Protein AF-A0A6G9SPX1-F1 (afdb_monomer_lite)

Foldseek 3Di:
DDDPPPPPPPPPPPLQWDWDDDPQFIKIKGACVCCCVPPVDSIDIGTPPPDGPDPVVRVVVVVVSVVVSVVVVPPPCPPVPPD

Secondary structure (DSSP, 8-state):
---------------SEEEEEETTEEEEEE-HHHHHHHHSSSS-EEEEEEEES-HHHHHHHHHHHHHHHHHHH--TTTT----

pLDDT: mean 76.74, std 18.86, range [41.19, 93.12]

Structure (mmCIF, N/CA/C/O backbone):
data_AF-A0A6G9SPX1-F1
#
_entry.id   AF-A0A6G9SPX1-F1
#
loop_
_atom_site.group_PDB
_atom_site.id
_atom_site.type_symbol
_atom_site.label_atom_id
_atom_site.label_alt_id
_atom_site.label_comp_id
_atom_site.label_asym_id
_atom_site.label_entity_id
_atom_site.label_seq_id
_atom_site.pdbx_PDB_ins_code
_atom_site.Cartn_x
_atom_site.Cartn_y
_atom_site.Cartn_z
_atom_site.occupancy
_atom_site.B_iso_or_equiv
_atom_site.auth_seq_id
_atom_site.auth_comp_id
_atom_site.auth_asym_id
_atom_site.auth_atom_id
_atom_site.pdbx_PDB_model_num
ATOM 1 N N . MET A 1 1 ? 22.666 -9.363 36.922 1.00 47.16 1 MET A N 1
ATOM 2 C CA . MET A 1 1 ? 22.782 -8.370 35.834 1.00 47.16 1 MET A CA 1
ATOM 3 C C . MET A 1 1 ? 21.916 -8.822 34.666 1.00 47.16 1 MET A C 1
ATOM 5 O O . MET A 1 1 ? 22.229 -9.838 34.073 1.00 47.16 1 MET A O 1
ATOM 9 N N . TYR A 1 2 ? 20.817 -8.124 34.376 1.00 41.75 2 TYR A N 1
ATOM 10 C CA . TYR A 1 2 ? 20.052 -8.289 33.133 1.00 41.75 2 TYR A CA 1
ATOM 11 C C . TYR A 1 2 ? 19.643 -6.894 32.663 1.00 41.75 2 TYR A C 1
ATOM 13 O O . TYR A 1 2 ? 18.675 -6.311 33.150 1.00 41.75 2 TYR A O 1
ATOM 21 N N . SER A 1 3 ? 20.437 -6.332 31.756 1.00 46.88 3 SER A N 1
ATOM 22 C CA . SER A 1 3 ? 20.127 -5.064 31.105 1.00 46.88 3 SER A CA 1
ATOM 23 C C . SER A 1 3 ? 18.973 -5.293 30.135 1.00 46.88 3 SER A C 1
ATOM 25 O O . SER A 1 3 ? 19.160 -5.838 29.050 1.00 46.88 3 SER A O 1
ATOM 27 N N . LYS A 1 4 ? 17.762 -4.879 30.521 1.00 52.91 4 LYS A N 1
ATOM 28 C CA . LYS A 1 4 ? 16.653 -4.717 29.577 1.00 52.91 4 LYS A CA 1
ATOM 29 C C . LYS A 1 4 ? 17.034 -3.579 28.632 1.00 52.91 4 LYS A C 1
ATOM 31 O O . LYS A 1 4 ? 16.863 -2.411 28.972 1.00 52.91 4 LYS A O 1
ATOM 36 N N . GLN A 1 5 ? 17.586 -3.919 27.470 1.00 50.97 5 GLN A N 1
ATOM 37 C CA . GLN A 1 5 ? 17.777 -2.976 26.374 1.00 50.97 5 GLN A CA 1
ATOM 38 C C . GLN A 1 5 ? 16.396 -2.439 25.983 1.00 50.97 5 GLN A C 1
ATOM 40 O O . GLN A 1 5 ? 15.625 -3.097 25.285 1.00 50.97 5 GLN A O 1
ATOM 45 N N . ARG A 1 6 ? 16.054 -1.246 26.482 1.00 44.16 6 ARG A N 1
ATOM 46 C CA . ARG A 1 6 ? 14.963 -0.443 25.934 1.00 44.16 6 ARG A CA 1
ATOM 47 C C . ARG A 1 6 ? 15.393 -0.096 24.518 1.00 44.16 6 ARG A C 1
ATOM 49 O O . ARG A 1 6 ? 16.226 0.778 24.318 1.00 44.16 6 ARG A O 1
ATOM 56 N N . ASN A 1 7 ? 14.887 -0.864 23.562 1.00 42.72 7 ASN A N 1
ATOM 57 C CA . ASN A 1 7 ? 15.057 -0.610 22.145 1.00 42.72 7 ASN A CA 1
ATOM 58 C C . ASN A 1 7 ? 14.362 0.723 21.849 1.00 42.72 7 ASN A C 1
ATOM 60 O O . ASN A 1 7 ? 13.154 0.767 21.633 1.00 42.72 7 ASN A O 1
ATOM 64 N N . SER A 1 8 ? 15.117 1.815 21.921 1.00 45.81 8 SER A N 1
ATOM 65 C CA . SER A 1 8 ? 14.735 3.166 21.524 1.00 45.81 8 SER A CA 1
ATOM 66 C C . SER A 1 8 ? 14.625 3.239 19.999 1.00 45.81 8 SER A C 1
ATOM 68 O O . SER A 1 8 ? 15.288 4.026 19.333 1.00 45.81 8 SER A O 1
ATOM 70 N N . LYS A 1 9 ? 13.766 2.398 19.419 1.00 42.94 9 LYS A N 1
ATOM 71 C CA . LYS A 1 9 ? 13.188 2.684 18.114 1.00 42.94 9 LYS A CA 1
ATOM 72 C C . LYS A 1 9 ? 12.090 3.691 18.398 1.00 42.94 9 LYS A C 1
ATOM 74 O O . LYS A 1 9 ? 11.105 3.344 19.049 1.00 42.94 9 LYS A O 1
ATOM 79 N N . ALA A 1 10 ? 12.296 4.935 17.962 1.00 43.41 10 ALA A N 1
ATOM 80 C CA . ALA A 1 10 ? 11.218 5.909 17.835 1.00 43.41 10 ALA A CA 1
ATOM 81 C C . ALA A 1 10 ? 9.972 5.178 17.306 1.00 43.41 10 ALA A C 1
ATOM 83 O O . ALA A 1 10 ? 10.148 4.290 16.460 1.00 43.41 10 ALA A O 1
ATOM 84 N N . PRO A 1 11 ? 8.756 5.459 17.815 1.00 42.41 11 PRO A N 1
ATOM 85 C CA . PRO A 1 11 ? 7.556 4.822 17.298 1.00 42.41 11 PRO A CA 1
ATOM 86 C C . PRO A 1 11 ? 7.557 5.071 15.796 1.00 42.41 11 PRO A C 1
ATOM 88 O O . PRO A 1 11 ? 7.405 6.204 15.346 1.00 42.41 11 PRO A O 1
ATOM 91 N N . LYS A 1 12 ? 7.869 4.022 15.028 1.00 44.66 12 LYS A N 1
ATOM 92 C CA . LYS A 1 12 ? 7.870 4.071 13.575 1.00 44.66 12 LYS A CA 1
ATOM 93 C C . LYS A 1 12 ? 6.435 4.442 13.270 1.00 44.66 12 LYS A C 1
ATOM 95 O O . LYS A 1 12 ? 5.561 3.641 13.588 1.00 44.66 12 LYS A O 1
ATOM 100 N N . GLN A 1 13 ? 6.201 5.674 12.823 1.00 50.78 13 GLN A N 1
ATOM 101 C CA . GLN A 1 13 ? 4.882 6.142 12.423 1.00 50.78 13 GLN A CA 1
ATOM 102 C C . GLN A 1 13 ? 4.359 5.046 11.499 1.00 50.78 13 GLN A C 1
ATOM 104 O O . GLN A 1 13 ? 4.969 4.776 10.461 1.00 50.78 13 GLN A O 1
ATOM 109 N N . PHE A 1 14 ? 3.412 4.247 11.992 1.00 55.75 14 PHE A N 1
ATOM 110 C CA . PHE A 1 14 ? 3.043 3.020 11.310 1.00 55.75 14 PHE A CA 1
ATOM 111 C C . PHE A 1 14 ? 2.255 3.472 10.097 1.00 55.75 1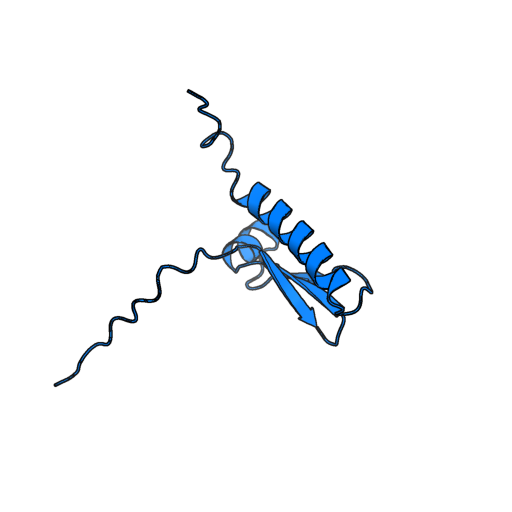4 PHE A C 1
ATOM 113 O O . PHE A 1 14 ? 1.085 3.806 10.222 1.00 55.75 14 PHE A O 1
ATOM 120 N N . THR A 1 15 ? 2.918 3.536 8.946 1.00 73.62 15 THR A N 1
ATOM 121 C CA . THR A 1 15 ? 2.251 3.762 7.673 1.00 73.62 15 THR A CA 1
ATOM 122 C C . THR A 1 15 ? 1.269 2.613 7.508 1.00 73.62 15 THR A C 1
ATOM 124 O O . THR A 1 15 ? 1.651 1.437 7.471 1.00 73.62 15 THR A O 1
ATOM 127 N N . ASP A 1 16 ? -0.009 2.954 7.504 1.00 87.38 16 ASP A N 1
ATOM 128 C CA . ASP A 1 16 ? -1.113 2.028 7.352 1.00 87.38 16 ASP A CA 1
ATOM 129 C C . ASP A 1 16 ? -1.171 1.427 5.944 1.00 87.38 16 ASP A C 1
ATOM 131 O O . ASP A 1 16 ? -1.790 0.379 5.744 1.00 87.38 16 ASP A O 1
ATOM 135 N N . VAL A 1 17 ? -0.484 2.052 4.986 1.00 89.38 17 VAL A N 1
ATOM 136 C CA . VAL A 1 17 ? -0.334 1.585 3.610 1.00 89.38 17 VAL A CA 1
ATOM 137 C C . VAL A 1 17 ? 1.141 1.573 3.229 1.00 89.38 17 VAL A C 1
ATOM 139 O O . VAL A 1 17 ? 1.843 2.565 3.395 1.00 89.38 17 VAL A O 1
ATOM 142 N N . ASN A 1 18 ? 1.612 0.451 2.689 1.00 90.62 18 ASN A N 1
ATOM 143 C CA . ASN A 1 18 ? 2.962 0.301 2.151 1.00 90.62 18 ASN A CA 1
ATOM 144 C C . ASN A 1 18 ? 2.921 -0.302 0.746 1.00 90.62 18 ASN A C 1
ATOM 146 O O . ASN A 1 18 ? 2.010 -1.062 0.411 1.00 90.62 18 ASN A O 1
ATOM 150 N N . VAL A 1 19 ? 3.941 -0.009 -0.058 1.00 90.75 19 VAL A N 1
ATOM 151 C CA . VAL A 1 19 ? 4.176 -0.692 -1.333 1.00 90.75 19 VAL A CA 1
ATOM 152 C C . VAL A 1 19 ? 5.038 -1.922 -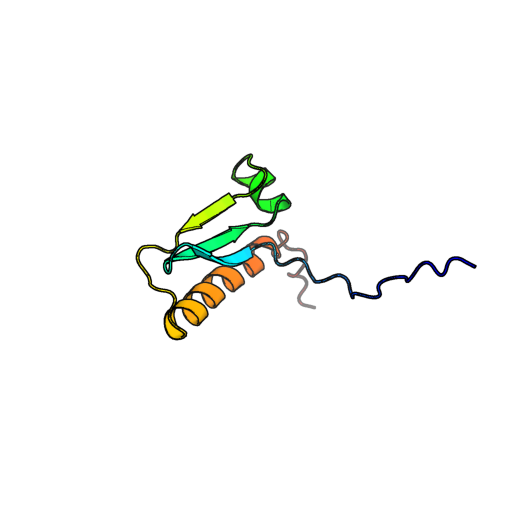1.070 1.00 90.75 19 VAL A C 1
ATOM 154 O O . VAL A 1 19 ? 6.078 -1.844 -0.422 1.00 90.75 19 VAL A O 1
ATOM 157 N N . ALA A 1 20 ? 4.599 -3.068 -1.570 1.00 90.06 20 ALA A N 1
ATOM 158 C CA . ALA A 1 20 ? 5.349 -4.312 -1.558 1.00 90.06 20 ALA A CA 1
ATOM 159 C C . ALA A 1 20 ? 5.366 -4.912 -2.965 1.00 90.06 20 ALA A C 1
ATOM 161 O O . ALA A 1 20 ? 4.578 -4.537 -3.834 1.00 90.06 20 ALA A O 1
ATOM 162 N N . ASN A 1 21 ? 6.228 -5.897 -3.176 1.00 89.19 21 ASN A N 1
ATOM 163 C CA . ASN A 1 21 ? 6.240 -6.698 -4.389 1.00 89.19 21 ASN A CA 1
ATOM 164 C C . ASN A 1 21 ? 5.827 -8.149 -4.085 1.00 89.19 21 ASN A C 1
ATOM 166 O O . ASN A 1 21 ? 5.907 -8.641 -2.955 1.00 89.19 21 ASN A O 1
ATOM 170 N N . ASP A 1 22 ? 5.305 -8.825 -5.102 1.00 86.06 22 ASP A N 1
ATOM 171 C CA . ASP A 1 22 ? 5.049 -10.262 -5.117 1.00 86.06 22 ASP A CA 1
ATOM 172 C C . ASP A 1 22 ? 5.427 -10.796 -6.495 1.00 86.06 22 ASP A C 1
ATOM 174 O O . ASP A 1 22 ? 4.815 -10.419 -7.494 1.00 86.06 22 ASP A O 1
ATOM 178 N 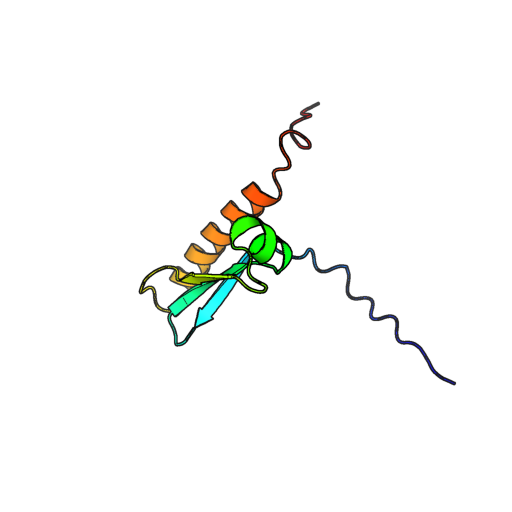N . LYS A 1 23 ? 6.477 -11.623 -6.568 1.00 85.38 23 LYS A N 1
ATOM 179 C 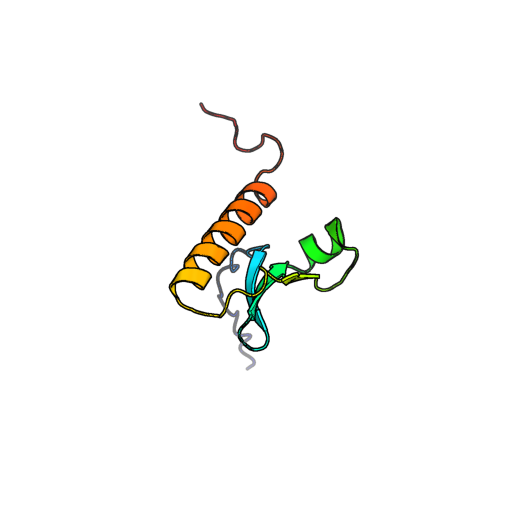CA . LYS A 1 23 ? 6.947 -12.234 -7.828 1.00 85.38 23 LYS A CA 1
ATOM 180 C C . LYS A 1 23 ? 7.129 -11.214 -8.969 1.00 85.38 23 LYS A C 1
ATOM 182 O O . LYS A 1 23 ? 6.761 -11.466 -10.112 1.00 85.38 23 LYS A O 1
ATOM 187 N N . GLY A 1 24 ? 7.671 -10.040 -8.638 1.00 83.56 24 GLY A N 1
ATOM 188 C CA . GLY A 1 24 ? 7.915 -8.951 -9.589 1.00 83.56 24 GLY A CA 1
ATOM 189 C C . GLY A 1 24 ? 6.697 -8.085 -9.917 1.00 83.56 24 GLY A C 1
ATOM 190 O O . GLY A 1 24 ? 6.821 -7.197 -10.752 1.00 83.56 24 GLY A O 1
ATOM 191 N N . THR A 1 25 ? 5.549 -8.306 -9.274 1.00 86.44 25 THR A N 1
ATOM 192 C CA . THR A 1 25 ? 4.344 -7.473 -9.410 1.00 86.44 25 THR A CA 1
ATOM 193 C C . THR A 1 25 ? 4.174 -6.585 -8.186 1.00 86.44 25 THR A C 1
ATOM 195 O O . THR A 1 25 ? 4.284 -7.064 -7.056 1.00 86.44 25 THR A O 1
ATOM 198 N N . LEU A 1 26 ? 3.879 -5.302 -8.387 1.00 91.25 26 LEU A N 1
ATOM 199 C CA . LEU A 1 26 ? 3.638 -4.375 -7.281 1.00 91.25 26 LEU A CA 1
ATOM 200 C C . LEU A 1 26 ? 2.263 -4.591 -6.634 1.00 91.25 26 LEU A C 1
ATOM 202 O O . LEU A 1 26 ? 1.260 -4.866 -7.298 1.00 91.25 26 LEU A O 1
ATOM 206 N N . ARG A 1 27 ? 2.203 -4.422 -5.314 1.00 92.81 27 ARG A N 1
ATOM 207 C CA . ARG A 1 27 ? 0.980 -4.484 -4.512 1.00 92.81 27 ARG A CA 1
ATOM 208 C C . ARG A 1 27 ? 1.013 -3.467 -3.380 1.00 92.81 27 ARG A C 1
ATOM 210 O O . ARG A 1 27 ? 2.065 -3.174 -2.825 1.00 92.81 27 ARG A O 1
ATOM 217 N N . LEU A 1 28 ? -0.161 -3.002 -2.983 1.00 92.38 28 LEU A N 1
ATOM 218 C CA . LEU A 1 28 ? -0.363 -2.323 -1.715 1.00 92.38 28 LEU A CA 1
ATOM 219 C C . LEU A 1 28 ? -0.541 -3.368 -0.620 1.00 92.38 28 LEU A C 1
ATOM 221 O O . LEU A 1 28 ? -1.330 -4.308 -0.763 1.00 92.38 28 LEU A O 1
ATOM 225 N N . GLN A 1 29 ? 0.188 -3.191 0.469 1.00 93.12 29 GLN A N 1
ATOM 226 C CA . GLN A 1 29 ? 0.024 -3.921 1.711 1.00 93.12 29 GLN A CA 1
ATOM 227 C C . GLN A 1 29 ? -0.557 -2.976 2.755 1.00 93.12 29 GLN A C 1
ATOM 229 O O . GLN A 1 29 ? -0.014 -1.900 3.001 1.00 93.12 29 GLN A O 1
ATOM 234 N N . PHE A 1 30 ? -1.640 -3.409 3.388 1.00 92.00 30 PHE A N 1
ATOM 235 C CA . PHE A 1 30 ? -2.301 -2.640 4.433 1.00 92.00 30 PHE A CA 1
ATOM 236 C C . PHE A 1 30 ? -1.872 -3.127 5.817 1.00 92.00 30 PHE A C 1
ATOM 238 O O . PHE A 1 30 ? -1.615 -4.317 6.022 1.00 92.00 30 PHE A O 1
ATOM 245 N N . SER A 1 31 ? -1.833 -2.219 6.792 1.00 90.50 31 SER A N 1
ATOM 246 C CA . SER A 1 31 ? -1.632 -2.572 8.196 1.00 90.50 31 SER A CA 1
ATOM 247 C C . SER A 1 31 ? -2.739 -3.498 8.690 1.00 90.50 31 SER A C 1
ATOM 249 O O . SER A 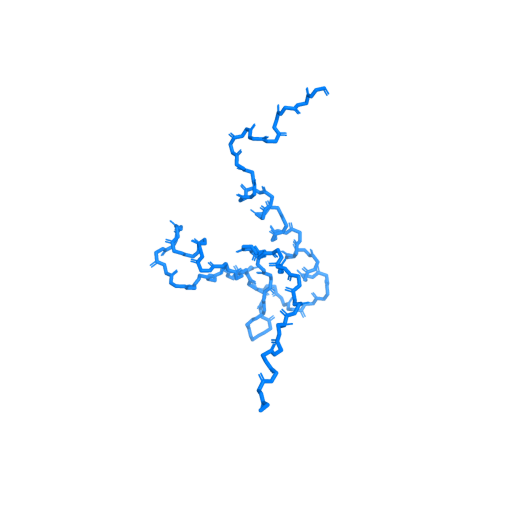1 31 ? -3.829 -3.569 8.117 1.00 90.50 31 SER A O 1
ATOM 251 N N . THR A 1 32 ? -2.495 -4.193 9.801 1.00 89.75 32 THR A N 1
ATOM 252 C CA . THR A 1 32 ? -3.513 -5.036 10.445 1.00 89.75 32 THR A CA 1
ATOM 253 C C . THR A 1 32 ? -4.772 -4.239 10.794 1.00 89.75 32 THR A C 1
ATOM 255 O O . THR A 1 32 ? -5.873 -4.759 10.648 1.00 89.75 32 THR A O 1
ATOM 258 N N . ARG A 1 33 ? -4.623 -2.970 11.202 1.00 88.31 33 ARG A N 1
ATOM 259 C CA . ARG A 1 33 ? -5.738 -2.083 11.560 1.00 88.31 33 ARG A CA 1
ATOM 260 C C . ARG A 1 33 ? -6.674 -1.865 10.372 1.00 88.31 33 ARG A C 1
ATOM 262 O O . ARG A 1 33 ? -7.855 -2.188 10.461 1.00 88.31 33 ARG A O 1
ATOM 269 N N . ILE A 1 34 ? -6.134 -1.395 9.247 1.00 89.88 34 ILE A N 1
ATOM 270 C CA . ILE A 1 34 ? -6.906 -1.151 8.018 1.00 89.88 34 ILE A CA 1
ATOM 271 C C . ILE A 1 34 ? -7.412 -2.457 7.410 1.00 89.88 34 ILE A C 1
ATOM 273 O O . ILE A 1 34 ? -8.560 -2.541 6.972 1.00 89.88 34 ILE A O 1
ATOM 277 N N . SER A 1 35 ? -6.584 -3.502 7.433 1.00 91.38 35 SER A N 1
ATOM 278 C CA . SER A 1 35 ? -6.964 -4.831 6.950 1.00 91.38 35 SER A CA 1
ATOM 279 C C . SER A 1 35 ? -8.188 -5.370 7.692 1.00 91.38 35 SER A C 1
ATOM 281 O O . SER A 1 35 ? -9.112 -5.891 7.066 1.00 91.38 35 SER A O 1
ATOM 283 N N . GLN A 1 36 ? -8.234 -5.204 9.014 1.00 90.94 36 GLN A N 1
ATOM 284 C CA . GLN A 1 36 ? -9.366 -5.643 9.817 1.00 90.94 36 GLN A CA 1
ATOM 285 C C . GLN A 1 36 ? -10.593 -4.753 9.592 1.00 90.94 36 GLN A C 1
ATOM 287 O O . GLN A 1 36 ? -11.685 -5.280 9.397 1.00 90.94 36 GLN A O 1
ATOM 292 N N . GLN A 1 37 ? -10.410 -3.430 9.576 1.00 89.31 37 GLN A N 1
ATOM 293 C CA . GLN A 1 37 ? -11.498 -2.455 9.467 1.00 89.31 37 GLN A CA 1
ATOM 294 C C . GLN A 1 37 ? -12.243 -2.528 8.126 1.00 89.31 37 GLN A C 1
ATOM 296 O O . GLN A 1 37 ? -13.468 -2.492 8.114 1.00 89.31 37 GLN A O 1
ATOM 301 N N . PHE A 1 38 ? -11.523 -2.644 7.006 1.00 87.25 38 PHE A N 1
ATOM 302 C CA . PHE A 1 38 ? -12.123 -2.563 5.667 1.00 87.25 38 PHE A CA 1
ATOM 303 C C . PHE A 1 38 ? -12.252 -3.912 4.958 1.00 87.25 38 PHE A C 1
ATOM 305 O O . PHE A 1 38 ? -13.058 -4.046 4.040 1.00 87.25 38 PHE A O 1
ATOM 312 N N . TYR A 1 39 ? -11.466 -4.918 5.354 1.00 88.25 39 TYR A N 1
ATOM 313 C CA . TYR A 1 39 ? -11.442 -6.217 4.673 1.00 88.25 39 TYR A CA 1
ATOM 314 C C . TYR A 1 39 ? -11.787 -7.402 5.580 1.00 88.25 39 TYR A C 1
ATOM 316 O O . TYR A 1 39 ? -11.878 -8.520 5.072 1.00 88.25 39 TYR A O 1
ATOM 324 N N . GLY A 1 40 ? -11.946 -7.197 6.895 1.00 90.81 40 GLY A N 1
ATOM 325 C CA . GLY A 1 40 ? -12.211 -8.272 7.858 1.00 90.81 40 GLY A CA 1
ATOM 326 C C . GLY A 1 40 ? -11.100 -9.327 7.924 1.00 90.81 40 GLY A C 1
ATOM 327 O O . GLY A 1 40 ? -11.357 -10.474 8.283 1.00 90.81 40 GLY A O 1
ATOM 328 N N . LYS A 1 41 ? -9.871 -8.975 7.523 1.00 91.62 41 LYS A N 1
ATOM 329 C CA . LYS A 1 41 ? -8.730 -9.897 7.417 1.00 91.62 41 LYS A CA 1
ATOM 330 C C . LYS A 1 41 ? -7.555 -9.398 8.245 1.00 91.62 41 LYS A C 1
ATOM 332 O O . LYS A 1 41 ? -7.309 -8.202 8.326 1.00 91.62 41 LYS A O 1
ATOM 337 N N . ARG A 1 42 ? -6.738 -10.329 8.752 1.00 88.00 42 ARG A N 1
ATOM 338 C CA . ARG A 1 42 ? -5.504 -9.996 9.490 1.00 88.00 42 ARG A CA 1
ATOM 339 C C . ARG A 1 42 ? -4.491 -9.213 8.646 1.00 88.00 42 ARG A C 1
ATOM 341 O O . ARG A 1 42 ? -3.761 -8.382 9.173 1.00 88.00 42 ARG A O 1
ATOM 348 N N . GLN A 1 43 ? -4.405 -9.524 7.356 1.00 88.56 43 GLN A N 1
ATOM 349 C CA . GLN A 1 43 ? -3.536 -8.863 6.384 1.00 88.56 43 GLN A CA 1
ATOM 350 C C . GLN A 1 43 ? -4.278 -8.791 5.052 1.00 88.56 43 GLN A C 1
ATOM 352 O O . GLN A 1 43 ? -4.738 -9.81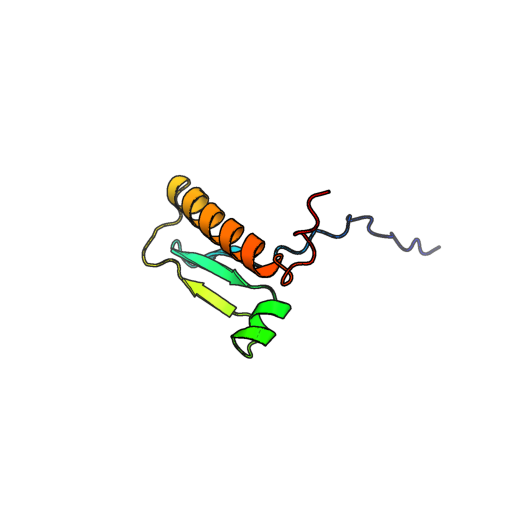7 4.540 1.00 88.56 43 GLN A O 1
ATOM 357 N N . ALA A 1 44 ? -4.408 -7.589 4.507 1.00 92.06 44 ALA A N 1
ATOM 358 C CA . ALA A 1 44 ? -4.993 -7.341 3.205 1.00 92.06 44 ALA A CA 1
ATOM 359 C C . ALA A 1 44 ? -3.916 -6.852 2.237 1.00 92.06 44 ALA A C 1
ATOM 361 O O . ALA A 1 44 ? -3.053 -6.041 2.579 1.00 92.06 44 ALA A O 1
ATOM 362 N N . TYR A 1 45 ? -4.009 -7.343 1.006 1.00 91.31 45 TYR A N 1
ATOM 363 C CA . TYR A 1 45 ? -3.138 -6.959 -0.092 1.00 91.31 45 TYR A CA 1
ATOM 364 C C . TYR A 1 45 ? -3.991 -6.595 -1.301 1.00 91.31 45 TYR A C 1
ATOM 366 O O . TYR A 1 45 ? -5.018 -7.236 -1.555 1.00 91.31 45 TYR A O 1
ATOM 374 N N . LYS A 1 46 ? -3.556 -5.595 -2.066 1.00 91.38 46 LYS A N 1
ATOM 375 C CA . LYS A 1 46 ? -4.167 -5.230 -3.347 1.00 91.38 46 LYS A CA 1
ATOM 376 C C . LYS A 1 46 ? -3.097 -5.099 -4.413 1.00 91.38 46 LYS A C 1
ATOM 378 O O . LYS A 1 46 ? -2.231 -4.242 -4.315 1.00 91.38 46 LYS A O 1
ATOM 383 N N . ALA A 1 47 ? -3.151 -5.967 -5.417 1.00 89.94 47 ALA A N 1
ATOM 384 C CA . ALA A 1 47 ? -2.257 -5.873 -6.563 1.00 89.94 47 ALA A CA 1
ATOM 385 C C . ALA A 1 47 ? -2.508 -4.561 -7.322 1.00 89.94 47 ALA A C 1
ATOM 387 O O . ALA A 1 47 ? -3.659 -4.176 -7.526 1.00 89.94 47 ALA A O 1
ATOM 388 N N . LEU A 1 48 ? -1.435 -3.903 -7.761 1.00 85.94 48 LEU A N 1
ATOM 389 C CA . LEU A 1 48 ? -1.474 -2.655 -8.531 1.00 85.94 48 LEU A CA 1
ATOM 390 C C . LEU A 1 48 ? -1.478 -2.915 -10.053 1.00 85.94 48 LEU A C 1
ATOM 392 O O . LEU A 1 48 ? -0.931 -2.145 -10.841 1.00 85.94 48 LEU A O 1
ATOM 396 N N . GLY A 1 49 ? -2.103 -4.020 -10.472 1.00 81.00 49 GLY A N 1
ATOM 397 C CA . GLY A 1 49 ? -2.146 -4.483 -11.863 1.00 81.00 49 GLY A CA 1
ATOM 398 C C . GLY A 1 49 ? -0.908 -5.284 -12.280 1.00 81.00 49 GLY A C 1
ATOM 399 O O . GLY A 1 49 ? -0.187 -5.804 -11.439 1.00 81.00 49 GLY A O 1
ATOM 400 N N . VAL A 1 50 ? -0.655 -5.383 -13.592 1.00 75.12 50 VAL A N 1
ATOM 401 C CA . VAL A 1 50 ? 0.467 -6.152 -14.191 1.00 75.12 50 VAL A CA 1
ATOM 402 C C . VAL A 1 50 ? 1.787 -5.354 -14.182 1.00 75.12 50 VAL A C 1
ATOM 404 O O . VAL A 1 50 ? 2.731 -5.663 -14.909 1.00 75.12 50 VAL A O 1
ATOM 407 N N . ARG A 1 51 ? 1.868 -4.268 -13.402 1.00 75.62 51 ARG A N 1
ATOM 408 C CA . ARG A 1 51 ? 3.054 -3.406 -13.398 1.00 75.62 51 ARG A CA 1
ATOM 409 C C . ARG A 1 51 ? 4.217 -4.112 -12.713 1.00 75.62 51 ARG A C 1
ATOM 411 O O . ARG A 1 51 ? 4.122 -4.515 -11.552 1.00 75.62 51 ARG A O 1
ATOM 418 N N . LYS A 1 52 ? 5.308 -4.247 -13.469 1.00 84.50 52 LYS A N 1
ATOM 419 C CA . LYS A 1 52 ? 6.554 -4.835 -12.987 1.00 84.50 52 LYS A CA 1
ATOM 420 C C . LYS A 1 52 ? 7.213 -3.925 -11.961 1.00 84.50 52 LYS A C 1
ATOM 422 O O . LYS A 1 52 ? 7.080 -2.703 -12.038 1.00 84.50 52 LYS A O 1
ATOM 427 N N . ASP A 1 53 ? 7.956 -4.544 -11.060 1.00 85.69 53 ASP A N 1
ATOM 428 C CA . ASP A 1 53 ? 8.793 -3.876 -10.074 1.00 85.69 53 ASP A CA 1
ATOM 429 C C . ASP A 1 53 ? 9.976 -3.153 -10.748 1.00 85.69 53 ASP A C 1
ATOM 431 O O . ASP A 1 53 ? 11.069 -3.697 -10.902 1.00 85.69 53 ASP A O 1
ATOM 435 N N . THR A 1 54 ? 9.715 -1.943 -11.243 1.00 89.81 54 THR A N 1
ATOM 436 C CA . THR A 1 54 ? 10.706 -1.012 -11.797 1.00 89.81 54 THR A CA 1
ATOM 437 C C . THR A 1 54 ? 10.739 0.257 -10.942 1.00 89.81 54 THR A C 1
ATOM 439 O O . THR A 1 54 ? 9.713 0.592 -10.344 1.00 89.81 54 THR A O 1
ATOM 442 N N . PRO A 1 55 ? 11.856 1.011 -10.906 1.00 89.56 55 PRO A N 1
ATOM 443 C CA . PRO A 1 55 ? 11.951 2.229 -10.094 1.00 89.56 55 PRO A CA 1
ATOM 444 C C . PRO A 1 55 ? 10.838 3.251 -10.376 1.00 89.56 55 PRO A C 1
ATOM 446 O O . PRO A 1 55 ? 10.263 3.820 -9.455 1.00 89.56 55 PRO A O 1
ATOM 449 N N . GLU A 1 56 ? 10.471 3.431 -11.647 1.00 90.31 56 GLU A N 1
ATOM 450 C CA . GLU A 1 56 ? 9.376 4.320 -12.057 1.00 90.31 56 GLU A CA 1
ATOM 451 C C . GLU A 1 56 ? 8.015 3.853 -11.511 1.00 90.31 56 GLU A C 1
ATOM 453 O O . GLU A 1 56 ? 7.232 4.641 -10.977 1.00 90.31 56 GLU A O 1
ATOM 458 N N . ASN A 1 57 ? 7.734 2.550 -11.592 1.00 89.69 57 ASN A N 1
ATOM 459 C CA . ASN A 1 57 ? 6.483 1.999 -11.086 1.00 89.69 57 ASN A CA 1
ATOM 460 C C . ASN A 1 57 ? 6.431 1.997 -9.556 1.00 89.69 57 ASN A C 1
ATOM 462 O O . ASN A 1 57 ? 5.346 2.160 -9.000 1.00 89.69 57 ASN A O 1
ATOM 466 N N . GLN A 1 58 ? 7.573 1.840 -8.881 1.00 89.50 58 GLN A N 1
ATOM 467 C CA . GLN A 1 58 ? 7.665 2.001 -7.432 1.00 89.50 58 GLN A CA 1
ATOM 468 C C . GLN A 1 58 ? 7.302 3.429 -7.021 1.00 89.50 58 GLN A C 1
ATOM 470 O O . GLN A 1 58 ? 6.419 3.589 -6.188 1.00 89.50 58 GLN A O 1
ATOM 475 N N . GLN A 1 59 ? 7.871 4.455 -7.663 1.00 91.06 59 GLN A N 1
ATOM 476 C CA . GLN A 1 59 ? 7.535 5.858 -7.371 1.00 91.06 59 GLN A CA 1
ATOM 477 C C . GLN A 1 59 ? 6.049 6.162 -7.600 1.00 91.06 59 GLN A C 1
ATOM 479 O O . GLN A 1 59 ? 5.398 6.819 -6.786 1.00 91.06 59 GLN A O 1
ATOM 484 N N . TRP A 1 60 ? 5.478 5.645 -8.690 1.00 92.12 60 TRP A N 1
ATOM 485 C CA . TRP A 1 60 ? 4.040 5.748 -8.940 1.00 92.12 60 TRP A CA 1
ATOM 486 C C . TRP A 1 60 ? 3.209 5.062 -7.840 1.00 92.12 60 TRP A C 1
ATOM 488 O O . TRP A 1 60 ? 2.246 5.645 -7.336 1.00 92.12 60 TRP A O 1
ATOM 498 N N . ALA A 1 61 ? 3.590 3.848 -7.434 1.00 91.00 61 ALA A N 1
ATOM 499 C CA . ALA A 1 61 ? 2.912 3.097 -6.379 1.00 91.00 61 ALA A CA 1
ATOM 500 C C . ALA A 1 61 ? 3.035 3.780 -5.008 1.00 91.00 61 ALA A C 1
ATOM 502 O O . ALA A 1 61 ? 2.073 3.789 -4.240 1.00 91.00 61 ALA A O 1
ATOM 503 N N . GLU A 1 62 ? 4.184 4.386 -4.713 1.00 90.88 62 GLU A N 1
ATOM 504 C CA . GLU A 1 62 ? 4.413 5.190 -3.511 1.00 90.88 62 GLU A CA 1
ATOM 505 C C . GLU A 1 62 ? 3.513 6.424 -3.497 1.00 90.88 62 GLU A C 1
ATOM 507 O O . GLU A 1 62 ? 2.929 6.740 -2.463 1.00 90.88 62 GLU A O 1
ATOM 512 N N . GLY A 1 63 ? 3.314 7.076 -4.647 1.00 91.00 63 GLY A N 1
ATOM 513 C CA . GLY A 1 63 ? 2.358 8.175 -4.788 1.00 91.00 63 GLY A CA 1
ATOM 514 C C . GLY A 1 63 ? 0.924 7.760 -4.440 1.00 91.00 63 GLY A C 1
ATOM 515 O O . GLY A 1 63 ? 0.224 8.491 -3.736 1.00 91.00 63 GLY A O 1
ATOM 516 N N . ILE A 1 64 ? 0.505 6.564 -4.867 1.00 90.69 64 ILE A N 1
ATOM 517 C CA . ILE A 1 64 ? -0.800 5.991 -4.501 1.00 90.69 64 ILE A CA 1
ATOM 518 C C . ILE A 1 64 ? -0.857 5.693 -3.002 1.00 90.69 64 ILE A C 1
ATOM 520 O O . ILE A 1 64 ? -1.808 6.097 -2.337 1.00 90.69 64 ILE A O 1
ATOM 524 N N . ALA A 1 65 ? 0.152 5.006 -2.462 1.00 90.75 65 ALA A N 1
ATOM 525 C CA . ALA A 1 65 ? 0.202 4.666 -1.044 1.00 90.75 65 ALA A CA 1
ATOM 526 C C . ALA A 1 65 ? 0.150 5.923 -0.164 1.00 90.75 65 ALA A C 1
ATOM 528 O O . ALA A 1 65 ? -0.607 5.949 0.802 1.00 90.75 65 ALA A O 1
ATOM 529 N N . ARG A 1 66 ? 0.873 6.985 -0.546 1.00 89.56 66 ARG A N 1
ATOM 530 C CA . ARG A 1 66 ? 0.860 8.278 0.144 1.00 89.56 66 ARG A CA 1
ATOM 531 C C . ARG A 1 66 ? -0.525 8.915 0.131 1.00 89.56 66 ARG A C 1
ATOM 533 O O . ARG A 1 66 ? -0.988 9.331 1.181 1.00 89.56 66 ARG A O 1
ATOM 540 N N . ARG A 1 67 ? -1.207 8.944 -1.018 1.00 89.56 67 ARG A N 1
ATOM 541 C CA . ARG A 1 67 ? -2.565 9.504 -1.125 1.00 89.56 67 ARG A CA 1
ATOM 542 C C . ARG A 1 67 ? -3.562 8.758 -0.234 1.00 89.56 67 ARG A C 1
ATOM 544 O O . ARG A 1 67 ? -4.352 9.381 0.458 1.00 89.56 67 ARG A O 1
ATOM 551 N N . ILE A 1 68 ? -3.499 7.426 -0.218 1.00 88.81 68 ILE A N 1
ATOM 552 C CA . ILE A 1 68 ? -4.378 6.614 0.636 1.00 88.81 68 ILE A CA 1
ATOM 553 C C . ILE A 1 68 ? -4.030 6.823 2.115 1.00 88.81 68 ILE A C 1
ATOM 555 O O . ILE A 1 68 ? -4.929 6.885 2.947 1.00 88.81 68 ILE A O 1
ATOM 559 N N . GLN A 1 69 ? -2.743 6.936 2.453 1.00 88.00 69 GLN A N 1
ATOM 560 C CA . GLN A 1 69 ? -2.312 7.251 3.813 1.00 88.00 69 GLN A CA 1
ATOM 561 C C . GLN A 1 69 ? -2.839 8.621 4.256 1.00 88.00 69 GLN A C 1
ATOM 563 O O . GLN A 1 69 ? -3.382 8.717 5.348 1.00 88.00 69 GLN A O 1
ATOM 568 N N . GLU A 1 70 ? -2.750 9.643 3.400 1.00 87.12 70 GLU A N 1
ATOM 569 C CA . GLU A 1 70 ? -3.331 10.970 3.644 1.00 87.12 70 GLU A CA 1
ATOM 570 C C . GLU A 1 70 ? -4.840 10.875 3.913 1.00 87.12 70 GLU A C 1
ATOM 572 O O . GLU A 1 70 ? -5.309 11.450 4.889 1.00 87.12 70 GLU A O 1
ATOM 577 N N . ASP A 1 71 ? -5.585 10.101 3.117 1.00 85.31 71 ASP A N 1
ATOM 578 C CA . ASP A 1 71 ? -7.027 9.894 3.314 1.00 85.31 71 ASP A CA 1
ATOM 579 C C . ASP A 1 71 ? -7.346 9.127 4.615 1.00 85.31 71 ASP A C 1
ATOM 581 O O . ASP A 1 71 ? -8.357 9.391 5.263 1.00 85.31 71 ASP A O 1
ATOM 585 N N . ILE A 1 72 ? -6.496 8.177 5.022 1.00 83.06 72 ILE A N 1
ATOM 586 C CA . ILE A 1 72 ? -6.634 7.433 6.287 1.00 83.06 72 ILE A CA 1
ATOM 587 C C . ILE A 1 72 ? -6.328 8.326 7.493 1.00 83.06 72 ILE A C 1
ATOM 589 O O . ILE A 1 72 ? -7.015 8.242 8.515 1.00 83.06 72 ILE A O 1
ATOM 593 N N . ASP A 1 73 ? -5.283 9.142 7.384 1.00 81.62 73 ASP A N 1
ATOM 594 C CA . ASP A 1 73 ? -4.857 10.085 8.417 1.00 81.62 73 ASP A CA 1
ATOM 595 C C . ASP A 1 73 ? -5.799 11.290 8.496 1.00 81.62 73 ASP A C 1
ATOM 597 O O . ASP A 1 73 ? -5.845 11.981 9.519 1.00 81.62 73 ASP A O 1
ATOM 601 N N . TYR A 1 74 ? -6.597 11.521 7.450 1.00 74.00 74 TYR A N 1
ATOM 602 C CA . TYR A 1 74 ? -7.669 12.501 7.435 1.00 74.00 74 TYR A CA 1
ATOM 603 C C . TYR A 1 74 ? -8.815 12.065 8.361 1.00 74.00 74 TYR A C 1
ATOM 605 O O . TYR A 1 74 ? -9.853 11.538 7.962 1.00 74.00 74 TYR A O 1
ATOM 613 N N . GLN A 1 75 ? -8.634 12.320 9.654 1.00 59.97 75 GLN A N 1
ATOM 614 C CA . GLN A 1 75 ? -9.689 12.239 10.656 1.00 59.97 75 GLN A CA 1
ATOM 615 C C . GLN A 1 75 ? -10.674 13.392 10.444 1.00 59.97 75 GLN A C 1
ATOM 617 O O . GLN A 1 75 ? -10.444 14.466 10.990 1.00 59.97 75 GLN A O 1
ATOM 622 N N . ASN A 1 76 ? -11.726 13.181 9.638 1.00 49.59 76 ASN A N 1
ATOM 623 C CA . ASN A 1 76 ? -12.952 14.000 9.529 1.00 49.59 76 ASN A CA 1
ATOM 624 C C . ASN A 1 76 ? -12.904 15.358 10.277 1.00 49.59 76 ASN A C 1
ATOM 626 O O . ASN A 1 76 ? -13.545 15.528 11.312 1.00 49.59 76 ASN A O 1
ATOM 630 N N . GLY A 1 77 ? -12.135 16.322 9.760 1.00 49.38 77 GLY A N 1
ATOM 631 C CA . GLY A 1 77 ? -12.115 17.703 10.260 1.00 49.38 77 GLY A CA 1
ATOM 632 C C . GLY A 1 77 ? -11.154 18.065 11.406 1.00 49.38 77 GLY A C 1
ATOM 633 O O . GLY A 1 77 ? -11.093 19.242 11.738 1.00 49.38 77 GLY A O 1
ATOM 634 N N . VAL A 1 78 ? -10.348 17.161 11.978 1.00 51.91 78 VAL A N 1
ATOM 635 C CA . VAL A 1 78 ? -9.431 17.517 13.096 1.00 51.91 78 VAL A CA 1
ATOM 636 C C . VAL A 1 78 ? -8.265 18.419 12.649 1.00 51.91 78 VAL A C 1
ATOM 638 O O . VAL A 1 78 ? -7.749 19.198 13.440 1.00 51.91 78 VAL A O 1
ATOM 641 N N . ASN A 1 79 ? -7.894 18.387 11.365 1.00 48.84 79 ASN A N 1
ATOM 642 C CA . ASN A 1 79 ? -6.838 19.240 10.792 1.00 48.84 79 ASN A CA 1
ATOM 643 C C . ASN A 1 79 ? -7.375 20.442 9.988 1.00 48.84 79 ASN A C 1
ATOM 645 O O . ASN A 1 79 ? -6.625 21.057 9.231 1.00 48.84 79 ASN A O 1
ATOM 649 N N . PHE A 1 80 ? -8.668 20.764 10.113 1.00 43.75 80 PHE A N 1
ATOM 650 C CA . PHE A 1 80 ? -9.294 21.906 9.433 1.00 43.75 80 PHE A CA 1
ATOM 651 C C . PHE A 1 80 ? -9.555 23.101 10.358 1.00 43.75 80 PHE A C 1
ATOM 653 O O . PHE A 1 80 ? -10.410 23.925 10.049 1.00 43.75 80 PHE A O 1
ATOM 660 N N . ASP A 1 81 ? -8.794 23.243 11.445 1.00 44.41 81 ASP A N 1
ATOM 661 C CA . ASP A 1 81 ? -8.680 24.535 12.123 1.00 44.41 81 ASP A CA 1
ATOM 662 C C . ASP A 1 81 ? -7.495 25.306 11.521 1.00 44.41 81 ASP A C 1
ATOM 664 O O . ASP A 1 81 ? -6.346 25.215 11.962 1.00 44.41 81 ASP A O 1
ATOM 668 N N . ARG A 1 82 ? -7.772 25.987 10.403 1.00 43.91 82 ARG A N 1
ATOM 669 C CA . ARG A 1 82 ? -6.926 27.082 9.923 1.00 43.91 82 ARG A CA 1
ATOM 670 C C . ARG A 1 82 ? -7.271 28.300 10.771 1.00 43.91 82 ARG A C 1
ATOM 672 O O . ARG A 1 82 ? -8.228 29.001 10.450 1.00 43.91 82 ARG A O 1
ATOM 679 N N . ASN A 1 83 ? -6.489 28.516 11.821 1.00 41.19 83 ASN A N 1
ATOM 680 C CA . ASN A 1 83 ? -6.348 29.843 12.412 1.00 41.19 83 ASN A CA 1
ATOM 681 C C . ASN A 1 83 ? -5.743 30.806 11.376 1.00 41.19 83 ASN A C 1
ATOM 683 O O . ASN A 1 83 ? -4.841 30.355 10.626 1.00 41.19 83 ASN A O 1
#

Radius of gyration: 16.74 Å; chains: 1; bounding box: 36×42×50 Å

Sequence (83 aa):
MYSKQRNSKAPKQFTDVNVANDKGTLRLQFSTRISQQFYGKRQAYKALGVRKDTPENQQWAEGIARRIQEDIDYQNGVNFDRN